Protein AF-A0A0G2HK98-F1 (afdb_monomer)

Solvent-accessible surface area (backbone atoms only — not comparable to full-atom values): 2728 Å² total; per-residue (Å²): 94,77,48,73,62,45,63,42,67,48,75,57,80,96,63,48,40,78,78,40,75,64,40,69,49,74,50,58,93,95,63,86,84,86,90,82,75,89,132

Foldseek 3Di:
DKDWQDWDWDDDDPRTGTDDGGDIDDDDPPDDDDDDDDD

Radius of gyration: 13.08 Å; Cα contacts (8 Å, |Δi|>4): 47; chains: 1; bounding box: 35×20×25 Å

Organism: NCBI:txid1604020

Secondary structure (DSSP, 8-state):
-EEEEEEEEES-GGG-EEEEEEEEEE--TT---------

Mean predicted aligned error: 3.77 Å

Sequence (39 aa):
MSIAGLNHWFGSGQQRRQVLHNLHLTLNPGEMVLLSGPS

Structure (mmCIF, N/CA/C/O backbone):
data_AF-A0A0G2HK98-F1
#
_entry.id   AF-A0A0G2HK98-F1
#
loop_
_atom_site.group_PDB
_atom_site.id
_atom_site.type_symbol
_atom_site.label_atom_id
_atom_site.label_alt_id
_atom_site.label_comp_id
_atom_site.label_asym_id
_atom_site.label_entity_id
_atom_site.label_seq_id
_atom_site.pdbx_PDB_ins_code
_atom_site.Cartn_x
_atom_site.Cartn_y
_atom_site.Cartn_z
_atom_site.occupancy
_atom_site.B_iso_or_equiv
_atom_site.auth_seq_id
_atom_site.auth_comp_id
_atom_site.auth_asym_id
_atom_site.auth_atom_id
_atom_site.pdbx_PDB_model_num
ATOM 1 N N . MET A 1 1 ? 7.185 -6.351 -11.839 1.00 90.50 1 MET A N 1
ATOM 2 C CA . MET A 1 1 ? 5.933 -6.935 -11.296 1.00 90.50 1 MET A CA 1
ATOM 3 C C . MET A 1 1 ? 4.845 -5.877 -11.296 1.00 90.50 1 MET A C 1
ATOM 5 O O . MET 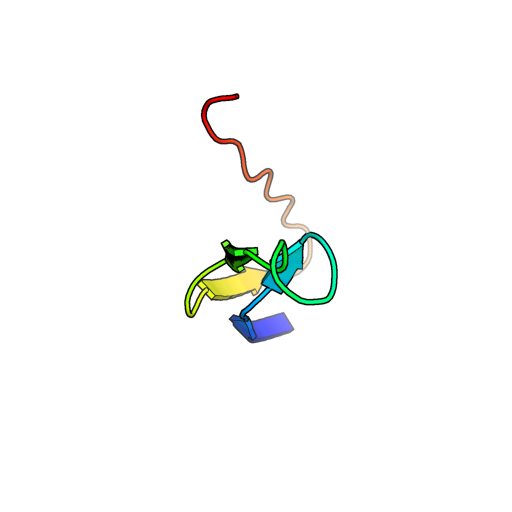A 1 1 ? 5.179 -4.700 -11.239 1.00 90.50 1 MET A O 1
ATOM 9 N N . SER A 1 2 ? 3.573 -6.267 -11.330 1.00 93.69 2 SER A N 1
ATOM 10 C CA . SER A 1 2 ? 2.447 -5.326 -11.309 1.00 93.69 2 SER A CA 1
ATOM 11 C C . SER A 1 2 ? 1.380 -5.761 -10.310 1.00 93.69 2 SER A C 1
ATOM 13 O O . SER A 1 2 ? 1.091 -6.950 -10.188 1.00 93.69 2 SER A O 1
ATOM 15 N N . ILE A 1 3 ? 0.782 -4.788 -9.630 1.00 94.50 3 ILE A N 1
ATOM 16 C CA . ILE A 1 3 ? -0.388 -4.937 -8.768 1.00 94.50 3 ILE A CA 1
ATOM 17 C C . ILE A 1 3 ? -1.457 -3.995 -9.315 1.00 94.50 3 ILE A C 1
ATOM 19 O O . ILE A 1 3 ? -1.199 -2.808 -9.504 1.00 94.50 3 ILE A O 1
ATOM 23 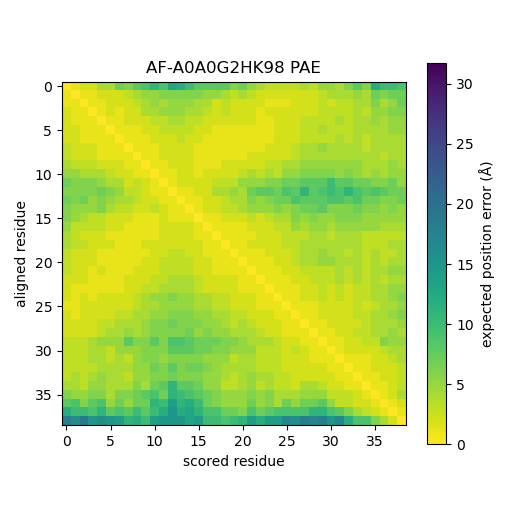N N . ALA A 1 4 ? -2.654 -4.515 -9.556 1.00 96.38 4 ALA A N 1
ATOM 24 C CA . ALA A 1 4 ? -3.782 -3.742 -10.050 1.00 96.38 4 ALA A CA 1
ATOM 25 C C . ALA A 1 4 ? -4.972 -3.888 -9.101 1.00 96.38 4 ALA A C 1
ATOM 27 O O . ALA A 1 4 ? -5.219 -4.969 -8.567 1.00 96.38 4 ALA A O 1
ATOM 28 N N . GLY A 1 5 ? -5.705 -2.796 -8.898 1.00 96.38 5 GLY A N 1
ATOM 29 C CA . GLY A 1 5 ? -6.930 -2.787 -8.101 1.00 96.38 5 GLY A CA 1
ATOM 30 C C . GLY A 1 5 ? -6.723 -3.091 -6.618 1.00 9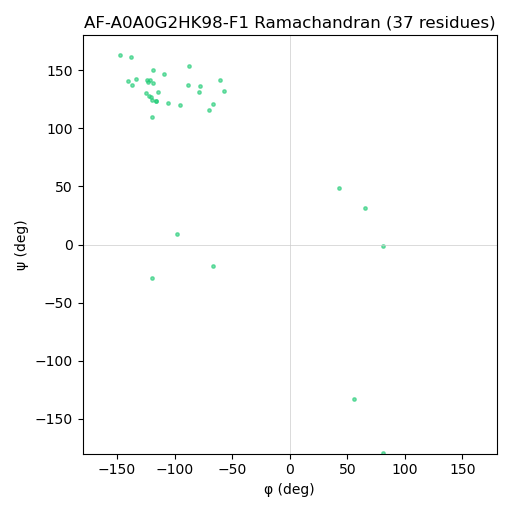6.38 5 GLY A C 1
ATOM 31 O O . GLY A 1 5 ? -7.603 -3.668 -5.974 1.00 96.38 5 GLY A O 1
ATOM 32 N N . LEU A 1 6 ? -5.574 -2.708 -6.056 1.00 94.38 6 LEU A N 1
ATOM 33 C CA . LEU A 1 6 ? -5.307 -2.891 -4.637 1.00 94.38 6 LEU A CA 1
ATOM 34 C C . LEU A 1 6 ? -6.244 -2.004 -3.815 1.00 94.38 6 LEU A C 1
ATOM 36 O O . LEU A 1 6 ? -6.237 -0.777 -3.913 1.00 94.38 6 LEU A O 1
ATOM 40 N N . ASN A 1 7 ? -7.028 -2.653 -2.965 1.00 95.94 7 ASN A N 1
ATOM 41 C CA . ASN A 1 7 ? -7.853 -2.007 -1.964 1.00 95.94 7 ASN A CA 1
ATOM 42 C C . ASN A 1 7 ? -7.448 -2.540 -0.590 1.00 95.94 7 ASN A C 1
ATOM 44 O O . ASN A 1 7 ? -7.158 -3.727 -0.438 1.00 95.94 7 ASN A O 1
ATOM 48 N N . HIS A 1 8 ? -7.431 -1.672 0.415 1.00 93.69 8 HIS A N 1
ATOM 49 C CA . HIS A 1 8 ? -7.060 -2.055 1.772 1.00 93.69 8 HIS A CA 1
ATOM 50 C C . HIS A 1 8 ? -7.959 -1.356 2.778 1.00 93.69 8 HIS A C 1
ATOM 52 O O . HIS A 1 8 ? -8.299 -0.184 2.611 1.00 93.69 8 HIS A O 1
ATOM 58 N N . TRP A 1 9 ? -8.330 -2.090 3.823 1.00 96.56 9 TRP A N 1
ATOM 59 C CA . TRP A 1 9 ? -9.165 -1.606 4.909 1.00 96.56 9 TRP A CA 1
ATOM 60 C C . TRP A 1 9 ? -8.433 -1.782 6.224 1.00 96.56 9 TRP A C 1
ATOM 62 O O . TRP A 1 9 ? -7.822 -2.822 6.463 1.00 96.56 9 TRP A O 1
ATOM 72 N N . PHE A 1 10 ? -8.573 -0.785 7.082 1.00 95.44 10 PHE A N 1
ATOM 73 C CA . PHE A 1 10 ? -8.084 -0.806 8.445 1.00 95.44 10 PHE A CA 1
ATOM 74 C C . PHE A 1 10 ? -9.257 -0.906 9.428 1.00 95.44 10 PHE A C 1
ATOM 76 O O . PHE A 1 10 ? -10.334 -0.358 9.181 1.00 95.44 10 PHE A O 1
ATOM 83 N N . GLY A 1 11 ? -9.045 -1.585 10.555 1.00 95.31 11 GLY A N 1
ATOM 84 C CA . GLY A 1 11 ? -10.071 -1.811 11.576 1.00 95.31 11 GLY A CA 1
ATOM 85 C C .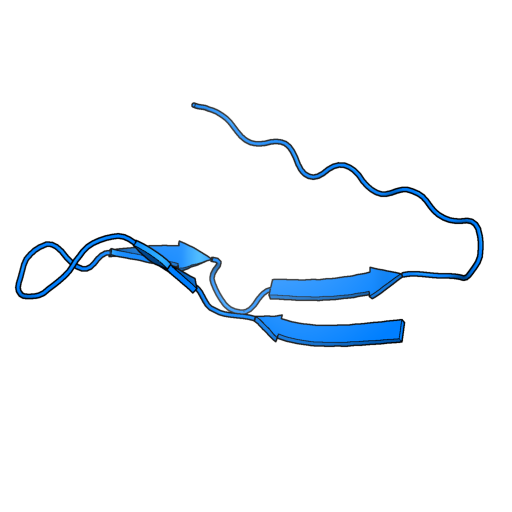 GLY A 1 11 ? -11.032 -2.963 11.258 1.00 95.31 11 GLY A C 1
ATOM 86 O O . GLY A 1 11 ? -10.915 -3.648 10.241 1.00 95.31 11 GLY A O 1
ATOM 87 N N . SER A 1 12 ? -11.991 -3.190 12.155 1.00 95.00 12 SER A N 1
ATOM 88 C CA . SER A 1 12 ? -12.953 -4.295 12.085 1.00 95.00 12 SER A CA 1
ATOM 89 C C . SER A 1 12 ? -14.371 -3.850 12.458 1.00 95.00 12 SER A C 1
ATOM 91 O O . SER A 1 12 ? -14.580 -2.792 13.060 1.00 95.00 12 SER A O 1
ATOM 93 N N . GLY A 1 13 ? -15.364 -4.656 12.065 1.00 94.94 13 GLY A N 1
ATOM 94 C CA . GLY A 1 13 ? -16.779 -4.391 12.333 1.00 94.94 13 GLY A CA 1
ATOM 95 C C . GLY A 1 13 ? -17.232 -3.025 11.813 1.00 94.94 13 GLY A C 1
ATOM 96 O O . GLY A 1 13 ? -16.906 -2.640 10.692 1.00 94.94 13 GLY A O 1
ATOM 97 N N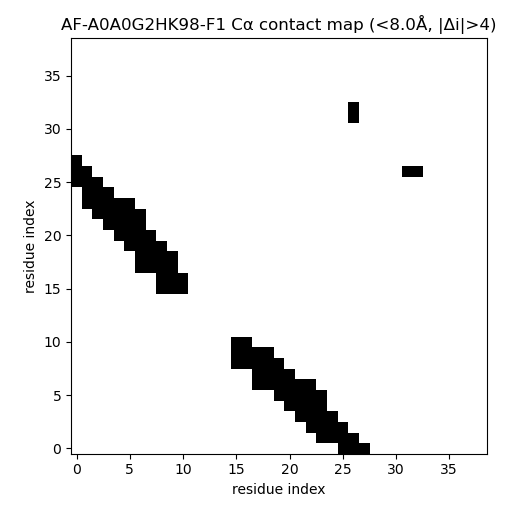 . GLN A 1 14 ? -17.951 -2.282 12.657 1.00 94.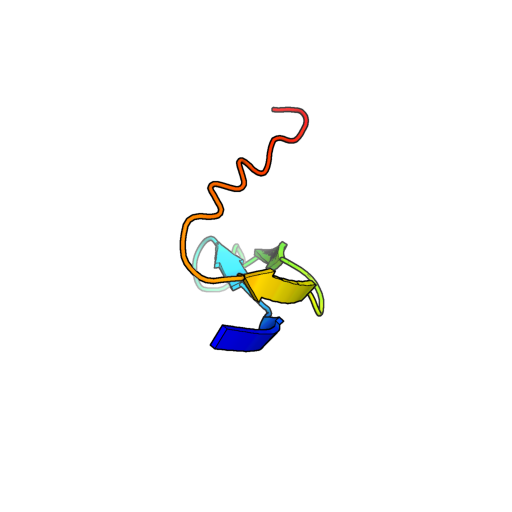06 14 GLN A N 1
ATOM 98 C CA . GLN A 1 14 ? -18.469 -0.943 12.342 1.00 94.06 14 GLN A CA 1
ATOM 99 C C . GLN A 1 14 ? -17.372 0.118 12.159 1.00 94.06 14 GLN A C 1
ATOM 101 O O . GLN A 1 14 ? -17.620 1.161 11.569 1.00 94.06 14 GLN A O 1
ATOM 106 N N . GLN A 1 15 ? -16.156 -0.141 12.649 1.00 93.75 15 GLN A N 1
ATOM 107 C CA . GLN A 1 15 ? -15.023 0.782 12.539 1.00 93.75 15 GLN A CA 1
ATOM 108 C C . GLN A 1 15 ? -14.085 0.433 11.377 1.00 93.75 15 GLN A C 1
ATOM 110 O O . GLN A 1 15 ? -12.998 1.005 11.255 1.00 93.75 15 GLN A O 1
ATOM 115 N N . ARG A 1 16 ? -14.482 -0.512 10.515 1.00 96.50 16 ARG A N 1
ATOM 116 C CA . ARG A 1 16 ? -13.720 -0.873 9.322 1.00 96.50 16 ARG A CA 1
ATOM 117 C C . ARG A 1 16 ? -13.788 0.267 8.305 1.00 96.50 16 ARG A C 1
ATOM 119 O O . ARG A 1 16 ? -14.847 0.556 7.758 1.00 96.50 16 ARG A O 1
ATOM 126 N N . ARG A 1 17 ? -12.642 0.881 8.013 1.00 95.88 17 ARG A N 1
ATOM 127 C CA . ARG A 1 17 ? -12.509 2.000 7.069 1.00 95.88 17 ARG A CA 1
ATOM 128 C C . ARG A 1 17 ? -11.595 1.626 5.920 1.00 95.88 17 ARG A C 1
ATOM 130 O O . ARG A 1 17 ? -10.575 0.975 6.126 1.00 95.88 17 ARG A O 1
ATOM 137 N N . GLN A 1 18 ? -11.966 2.031 4.713 1.00 95.31 18 GLN A N 1
ATOM 138 C CA . GLN A 1 18 ? -11.111 1.852 3.548 1.00 95.31 18 GLN A CA 1
ATOM 139 C C . GLN A 1 18 ? -10.020 2.921 3.541 1.00 95.31 18 GLN A C 1
ATOM 141 O O . GLN A 1 18 ? -10.307 4.099 3.734 1.00 95.31 18 GLN A O 1
ATOM 146 N N . VAL A 1 19 ? -8.775 2.498 3.340 1.00 92.81 19 VAL A N 1
ATOM 147 C CA . VAL A 1 19 ? -7.598 3.378 3.362 1.00 92.81 19 VAL A CA 1
ATOM 148 C C . VAL A 1 19 ? -6.839 3.373 2.038 1.00 92.81 19 VAL A C 1
ATOM 150 O O . VAL A 1 19 ? -6.277 4.396 1.667 1.00 92.81 19 VAL A O 1
ATOM 153 N N . LEU A 1 20 ? -6.884 2.275 1.275 1.00 93.69 20 LEU A N 1
ATOM 154 C CA . LEU A 1 20 ? -6.423 2.254 -0.117 1.00 93.69 20 LEU A CA 1
ATOM 155 C C . LEU A 1 20 ? -7.612 2.010 -1.045 1.00 93.69 20 LEU A C 1
ATOM 157 O O . LEU A 1 20 ? -8.396 1.082 -0.823 1.00 93.69 20 LEU A O 1
ATOM 161 N N . HIS A 1 21 ? -7.722 2.837 -2.084 1.00 94.81 21 HIS A N 1
ATOM 162 C CA . HIS A 1 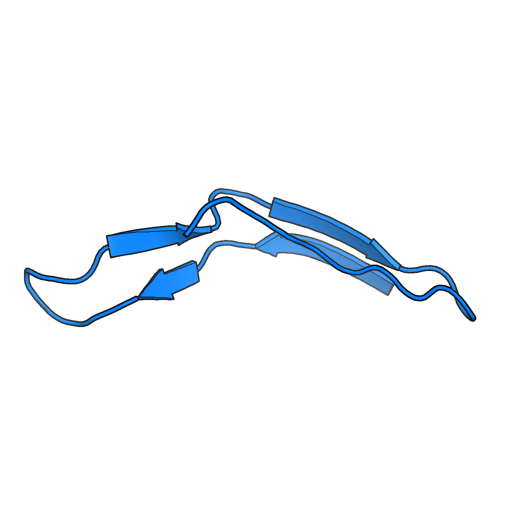21 ? -8.822 2.828 -3.044 1.00 94.81 21 HIS A CA 1
ATOM 163 C C . HIS A 1 21 ? -8.276 2.564 -4.447 1.00 94.81 21 HIS A C 1
ATOM 165 O O . HIS A 1 21 ? -7.620 3.427 -5.021 1.00 94.81 21 HIS A O 1
ATOM 171 N N . ASN A 1 22 ? -8.559 1.374 -4.982 1.00 96.56 22 ASN A N 1
ATOM 172 C CA . ASN A 1 22 ? -8.262 0.954 -6.354 1.00 96.56 22 ASN A CA 1
ATOM 173 C C . ASN A 1 22 ? -6.858 1.355 -6.854 1.00 96.56 22 ASN A C 1
ATOM 175 O O . ASN A 1 22 ? -6.715 1.930 -7.932 1.00 96.56 22 ASN A O 1
ATOM 179 N N . LEU A 1 23 ? -5.825 1.083 -6.056 1.00 93.31 23 LEU A N 1
ATOM 180 C CA . LEU A 1 23 ? -4.453 1.480 -6.357 1.00 93.31 23 LEU A CA 1
ATOM 181 C C . LEU A 1 23 ? -3.829 0.542 -7.404 1.00 93.31 23 LEU A C 1
ATOM 183 O O . LEU A 1 23 ? -3.947 -0.682 -7.306 1.00 93.31 23 LEU A O 1
ATOM 187 N N . HIS A 1 24 ? -3.128 1.121 -8.380 1.00 94.50 24 HIS A N 1
ATOM 188 C CA . HIS A 1 24 ? -2.402 0.398 -9.428 1.00 94.50 24 HIS A CA 1
ATOM 189 C C . HIS A 1 24 ? -0.923 0.772 -9.370 1.00 94.50 24 HIS A C 1
ATOM 191 O O . HIS A 1 24 ? -0.581 1.952 -9.377 1.00 94.50 24 HIS A O 1
ATOM 197 N N . LEU A 1 25 ? -0.050 -0.228 -9.292 1.00 94.00 25 LEU A N 1
ATOM 198 C CA . LEU A 1 25 ? 1.392 -0.069 -9.109 1.00 94.00 25 LEU A CA 1
ATOM 199 C C . LEU A 1 25 ? 2.143 -1.031 -10.026 1.00 94.00 25 LEU A C 1
ATOM 201 O O . LEU A 1 25 ? 1.810 -2.213 -10.116 1.00 94.00 25 LEU A O 1
ATOM 205 N N . THR A 1 26 ? 3.204 -0.541 -10.655 1.00 94.94 26 THR A N 1
ATOM 206 C CA . THR A 1 26 ? 4.168 -1.364 -11.391 1.00 94.94 26 THR A CA 1
ATOM 207 C C . THR A 1 26 ? 5.553 -1.084 -10.832 1.00 94.94 26 THR A C 1
ATOM 209 O O . THR A 1 26 ? 5.915 0.073 -10.663 1.00 94.94 26 THR A O 1
ATOM 212 N N . LEU A 1 27 ? 6.295 -2.143 -10.516 1.00 93.88 27 LEU A N 1
ATOM 213 C CA . LEU A 1 27 ? 7.663 -2.082 -10.003 1.00 93.88 27 LEU A CA 1
ATOM 214 C C . LEU A 1 27 ? 8.601 -2.741 -11.006 1.00 93.88 27 LEU A C 1
ATOM 216 O O . LEU A 1 27 ? 8.417 -3.924 -11.344 1.00 93.88 27 LEU A O 1
ATOM 220 N N . ASN A 1 28 ? 9.605 -1.996 -11.454 1.00 95.88 28 ASN A N 1
ATOM 221 C CA . ASN A 1 28 ? 10.638 -2.509 -12.340 1.00 95.88 28 ASN A CA 1
ATOM 222 C C . ASN A 1 28 ? 11.790 -3.144 -11.539 1.00 95.88 28 ASN A C 1
ATOM 224 O O . ASN A 1 28 ? 12.020 -2.789 -10.380 1.00 95.88 28 ASN A O 1
ATOM 228 N N . PRO A 1 29 ? 12.529 -4.110 -12.112 1.00 96.31 29 PRO A N 1
ATOM 229 C CA . PRO A 1 29 ? 13.711 -4.664 -11.456 1.00 96.31 29 PRO A CA 1
ATOM 230 C C . PRO A 1 29 ? 14.738 -3.572 -11.122 1.00 96.31 29 PRO A C 1
ATOM 232 O O . PRO A 1 29 ? 15.075 -2.758 -11.976 1.00 96.31 29 PRO A O 1
ATOM 235 N N . GLY A 1 30 ? 15.244 -3.569 -9.886 1.00 95.88 30 GLY A N 1
ATOM 236 C CA . GLY A 1 30 ? 16.203 -2.566 -9.402 1.00 95.88 30 GLY A CA 1
ATOM 237 C C . GLY A 1 30 ? 15.583 -1.234 -8.959 1.00 95.88 30 GLY A C 1
ATOM 238 O O . GLY A 1 30 ? 16.311 -0.357 -8.502 1.00 95.88 30 GLY A O 1
ATOM 239 N N . GLU A 1 31 ? 14.262 -1.078 -9.058 1.00 94.12 31 GLU A N 1
ATOM 240 C CA . GLU A 1 31 ? 13.545 0.129 -8.648 1.00 94.12 31 GLU A CA 1
ATOM 241 C C . GLU A 1 31 ? 13.138 0.069 -7.166 1.00 94.12 31 GLU A C 1
ATOM 243 O O . GLU A 1 31 ? 12.641 -0.950 -6.681 1.00 94.12 31 GLU A O 1
ATOM 248 N N . MET A 1 32 ? 13.318 1.182 -6.449 1.00 91.69 32 MET A N 1
ATOM 249 C CA . MET A 1 32 ? 12.792 1.381 -5.099 1.00 91.69 32 MET A CA 1
ATOM 250 C C . MET A 1 32 ? 11.786 2.530 -5.123 1.00 91.69 32 MET A C 1
ATOM 252 O O . MET A 1 32 ? 12.126 3.646 -5.506 1.00 91.69 32 MET A O 1
ATOM 256 N N . VAL A 1 33 ? 10.558 2.259 -4.677 1.00 89.50 33 VAL A N 1
ATOM 257 C CA . VAL A 1 33 ? 9.472 3.245 -4.620 1.00 89.50 33 VAL A CA 1
ATOM 258 C C . VAL A 1 33 ? 9.017 3.406 -3.173 1.00 89.50 33 VAL A C 1
ATOM 260 O O . VAL A 1 33 ? 8.634 2.428 -2.533 1.00 89.50 33 VAL A O 1
ATOM 263 N N . LEU A 1 34 ? 9.040 4.642 -2.666 1.00 90.38 34 LEU A N 1
ATOM 264 C CA . LEU A 1 34 ? 8.489 5.008 -1.361 1.00 90.38 34 LEU A CA 1
ATOM 265 C C . LEU A 1 34 ? 7.184 5.782 -1.561 1.00 90.38 34 LEU A C 1
ATOM 267 O O . LEU A 1 34 ? 7.175 6.836 -2.193 1.00 90.38 34 LEU A O 1
ATOM 271 N N . LEU A 1 35 ? 6.089 5.268 -1.001 1.00 86.56 35 LEU A N 1
ATOM 272 C CA . LEU A 1 35 ? 4.805 5.963 -0.959 1.00 86.56 35 LEU A CA 1
ATOM 273 C C . LEU A 1 35 ? 4.680 6.695 0.380 1.00 86.56 35 LEU A C 1
ATOM 275 O O . LEU A 1 35 ? 4.711 6.062 1.434 1.00 86.56 35 LEU A O 1
ATOM 279 N N . SER A 1 36 ? 4.534 8.017 0.335 1.00 88.00 36 SER A N 1
ATOM 280 C CA . SER A 1 36 ? 4.274 8.863 1.501 1.00 88.00 36 SER A CA 1
ATOM 281 C C . SER A 1 36 ? 2.937 9.592 1.353 1.00 88.00 36 SER A C 1
ATOM 283 O O . SER A 1 36 ? 2.479 9.878 0.247 1.00 88.00 36 SER A O 1
ATOM 285 N N . GLY A 1 37 ? 2.292 9.874 2.483 1.00 82.69 37 GLY A N 1
ATOM 286 C CA . GLY A 1 37 ? 1.046 10.630 2.565 1.00 82.69 37 GLY A CA 1
ATOM 287 C C . GLY A 1 37 ? 1.000 11.443 3.862 1.00 82.69 37 GLY A C 1
ATOM 288 O O . GLY A 1 37 ? 1.796 11.174 4.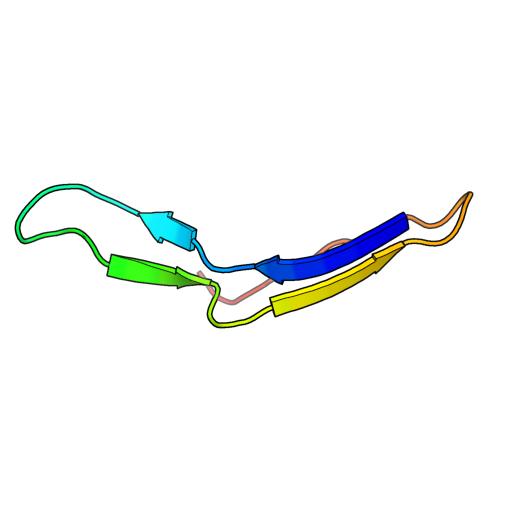766 1.00 82.69 37 GLY A O 1
ATOM 289 N N . PRO A 1 38 ? 0.118 12.452 3.955 1.00 80.88 38 PRO A N 1
ATOM 290 C CA . PRO A 1 38 ? -0.083 13.208 5.190 1.00 80.88 38 PRO A CA 1
ATOM 291 C C . PRO A 1 38 ? -0.555 12.282 6.323 1.00 80.88 38 PRO A C 1
ATOM 293 O O . PRO A 1 38 ? -1.322 11.351 6.069 1.00 80.88 38 PRO A O 1
ATOM 296 N N . SER A 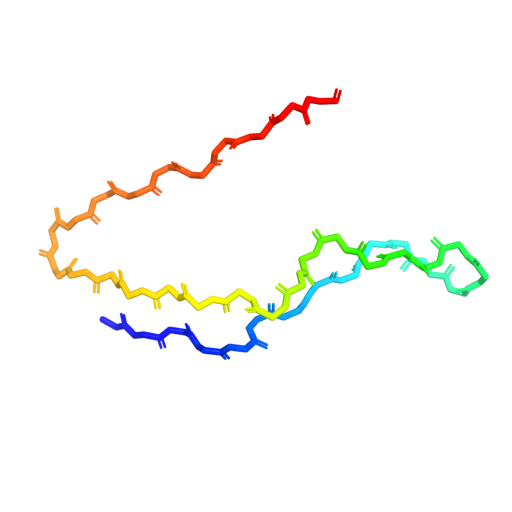1 39 ? -0.070 12.527 7.547 1.00 69.94 39 SER A N 1
ATOM 297 C CA . SER A 1 39 ? -0.490 11.811 8.764 1.00 69.94 39 SER A CA 1
ATOM 298 C C . SER A 1 39 ? -1.826 12.310 9.286 1.00 69.94 39 SER A C 1
ATOM 300 O O . SER A 1 39 ? -1.965 13.555 9.346 1.00 69.94 39 SER A O 1
#

pLDDT: mean 92.78, std 5.13, range [69.94, 96.56]